Protein AF-A0A7Y2ICG6-F1 (afdb_monomer)

Nearest PDB structures (foldseek):
  8ke8-assembly1_A  TM=5.048E-01  e=1.657E-04  Pseudomonas aeruginosa PAO1
  3g56-assembly1_B  TM=6.844E-01  e=3.864E-03  Escherichia coli
  3g56-assembly1_A  TM=7.077E-01  e=3.154E-02  Escherichia coli
  5cw8-assembly1_B  TM=5.075E-01  e=1.274E-02  Mycobacterium tuberculosis H37Rv
  2id3-assembly1_A  TM=4.628E-01  e=7.537E-03  Streptomyces coelicolor

Secondary structure (DSSP, 8-state):
---HHHHHHHHHHHHHHHHHHHHHHH--HHHHHHHH---HHHHHHHHSSHHHHHHHHHHHHHHHT----TTS-HHHHHHHHHHHHHSS-TT-PPPHHHHHHTTGGGS-HHHHHHHHHHHHHHHHHHHSSS--TTHHHHHHHHHHHHHHHHHHHHTT--HHHHHHHHHHTT-

Sequence (171 aa):
MVTHSKDRSTVLAAAALVFRAHGYLGTSVQQLVTATGRSRSSLYGTYGDKAGLFSATLRWYVQNQLAIDATETTSMQLRRSLDALRSSSSDVLPCLVVRSCSELADLPPDAAELLMATMERQWTAFIDSPDGAGAERRGTVALALQYGLATLFAAGVPLEILQDTASAERK

Mean predicted aligned error: 7.2 Å

Foldseek 3Di:
DDDDPVLLLLLLVQVQVQCLVQNLVRDDVVSSCVRSVDDSCRQCVVQVHSQSSLLSSLVSCCVPPNDQDLPDELVRVLVVLLVVLVVDDLPDGFHSLLSHVVVLVPHDPSSNVVSVVSLVSQLVSNQPHPPPPPSNVSSVVSSCLSSVLSVVSNVVNDSVVSVVVSVVVVD

Structure (mmCIF, N/CA/C/O backbone):
data_AF-A0A7Y2ICG6-F1
#
_entry.id   AF-A0A7Y2ICG6-F1
#
loop_
_atom_site.group_PDB
_atom_site.id
_atom_site.type_symbol
_atom_site.label_atom_id
_atom_site.label_alt_id
_atom_site.label_comp_id
_atom_site.label_asym_id
_atom_site.label_entity_id
_atom_site.label_seq_id
_atom_site.pdbx_PDB_ins_code
_atom_site.Cartn_x
_atom_site.Cartn_y
_atom_site.Cartn_z
_atom_site.occupancy
_atom_site.B_iso_or_equiv
_atom_site.auth_seq_id
_atom_site.auth_comp_id
_atom_site.auth_asym_id
_atom_site.auth_atom_id
_atom_site.pdbx_PDB_model_num
ATOM 1 N N . MET A 1 1 ? 9.677 -12.037 28.117 1.00 33.31 1 MET A N 1
ATOM 2 C CA . MET A 1 1 ? 8.635 -11.030 27.821 1.00 33.31 1 MET A CA 1
ATOM 3 C C . MET A 1 1 ? 8.674 -10.716 26.323 1.00 33.31 1 MET A C 1
ATOM 5 O O . MET A 1 1 ? 9.375 -9.803 25.919 1.00 33.31 1 MET A O 1
ATOM 9 N N . VAL A 1 2 ? 8.048 -11.553 25.483 1.00 42.56 2 VAL A N 1
ATOM 10 C CA . VAL A 1 2 ? 8.202 -11.520 24.012 1.00 42.56 2 VAL A CA 1
ATOM 11 C C . VAL A 1 2 ? 6.869 -11.899 23.354 1.00 42.56 2 VAL A C 1
ATOM 13 O O . VAL A 1 2 ? 6.562 -13.081 23.300 1.00 42.56 2 VAL A O 1
ATOM 16 N N . THR A 1 3 ? 6.086 -10.924 22.867 1.00 44.31 3 THR A N 1
ATOM 17 C CA . THR A 1 3 ? 4.924 -11.170 21.967 1.00 44.31 3 THR A CA 1
ATOM 18 C C . THR A 1 3 ? 4.430 -9.952 21.160 1.00 44.31 3 THR A C 1
ATOM 20 O O . THR A 1 3 ? 3.694 -10.146 20.198 1.00 44.31 3 THR A O 1
ATOM 23 N N . HIS A 1 4 ? 4.834 -8.706 21.450 1.00 58.56 4 HIS A N 1
ATOM 24 C CA . HIS A 1 4 ? 4.247 -7.528 20.774 1.00 58.56 4 HIS A CA 1
ATOM 25 C C . HIS A 1 4 ? 4.601 -7.350 19.283 1.00 58.56 4 HIS A C 1
ATOM 27 O O . HIS A 1 4 ? 3.790 -6.809 18.535 1.00 58.56 4 HIS A O 1
ATOM 33 N N . SER A 1 5 ? 5.769 -7.798 18.810 1.00 61.94 5 SER A N 1
ATOM 34 C CA . SER A 1 5 ? 6.183 -7.562 17.413 1.00 61.94 5 SER A CA 1
ATOM 35 C C . SER A 1 5 ? 5.403 -8.405 16.399 1.00 61.94 5 SER A C 1
ATOM 37 O O . SER A 1 5 ? 5.032 -7.902 15.339 1.00 61.94 5 SER A O 1
ATOM 39 N N . LYS A 1 6 ? 5.127 -9.670 16.738 1.00 67.62 6 LYS A N 1
ATOM 40 C CA . LYS A 1 6 ? 4.407 -10.615 15.873 1.00 67.62 6 LYS A CA 1
ATOM 41 C C . LYS A 1 6 ? 2.928 -10.256 15.755 1.00 67.62 6 LYS A C 1
ATOM 43 O O . LYS A 1 6 ? 2.355 -10.386 14.685 1.00 67.62 6 LYS A O 1
ATOM 48 N N . ASP A 1 7 ? 2.353 -9.744 16.839 1.00 84.25 7 ASP A N 1
ATOM 49 C CA . ASP A 1 7 ? 0.983 -9.242 16.857 1.00 84.25 7 ASP A CA 1
ATOM 50 C C . ASP A 1 7 ? 0.823 -7.982 15.989 1.00 84.25 7 ASP A C 1
ATOM 52 O O . ASP A 1 7 ? -0.089 -7.864 15.166 1.00 84.25 7 ASP A O 1
ATOM 56 N N . ARG A 1 8 ? 1.786 -7.059 16.093 1.00 90.19 8 ARG A N 1
ATOM 57 C CA . ARG A 1 8 ? 1.819 -5.852 15.265 1.00 90.19 8 ARG A CA 1
ATOM 58 C C . ARG A 1 8 ? 1.897 -6.180 13.774 1.00 90.19 8 ARG A C 1
ATOM 60 O O . ARG A 1 8 ? 1.145 -5.596 12.999 1.00 90.19 8 ARG A O 1
ATOM 67 N N . SER A 1 9 ? 2.775 -7.095 13.359 1.00 92.81 9 SER A N 1
ATOM 68 C CA . SER A 1 9 ? 2.882 -7.460 11.942 1.00 92.81 9 SER A CA 1
ATOM 69 C C . SER A 1 9 ? 1.613 -8.133 11.421 1.00 92.81 9 SER A C 1
ATOM 71 O O . SER A 1 9 ? 1.194 -7.817 10.312 1.00 92.81 9 SER A O 1
ATOM 73 N N . THR A 1 10 ? 0.946 -8.976 12.217 1.00 94.94 10 THR A N 1
ATOM 74 C CA . THR A 1 10 ? -0.350 -9.559 11.830 1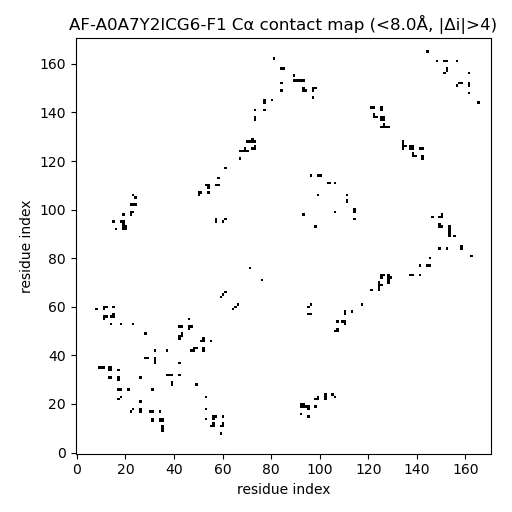.00 94.94 10 THR A CA 1
ATOM 75 C C . THR A 1 10 ? -1.446 -8.509 11.666 1.00 94.94 10 THR A C 1
ATOM 77 O O . THR A 1 10 ? -2.199 -8.569 10.696 1.00 94.94 10 THR A O 1
ATOM 80 N N . VAL A 1 11 ? -1.509 -7.509 12.553 1.00 96.50 11 VAL A N 1
ATOM 81 C CA . VAL A 1 11 ? -2.482 -6.410 12.441 1.00 96.50 11 VAL A CA 1
ATOM 82 C C . VAL A 1 11 ? -2.229 -5.578 11.183 1.00 96.50 11 VAL A C 1
ATOM 84 O O . VAL A 1 11 ? -3.168 -5.307 10.438 1.00 96.50 11 VAL A O 1
ATOM 87 N N . LEU A 1 12 ? -0.975 -5.202 10.913 1.00 97.62 12 LEU A N 1
ATOM 88 C CA . LEU A 1 12 ? -0.628 -4.410 9.727 1.00 97.62 12 LEU A CA 1
ATOM 89 C C . LEU A 1 12 ? -0.825 -5.205 8.428 1.00 97.62 12 LEU A C 1
ATOM 91 O O . LEU A 1 12 ? -1.303 -4.645 7.446 1.00 97.62 12 LEU A O 1
ATOM 95 N N . ALA A 1 13 ? -0.548 -6.511 8.428 1.00 95.75 13 ALA A N 1
ATOM 96 C CA . ALA A 1 13 ? -0.836 -7.383 7.291 1.00 95.75 13 ALA A CA 1
ATOM 97 C C . ALA A 1 13 ? -2.338 -7.445 6.980 1.00 95.75 13 ALA A C 1
ATOM 99 O O . ALA A 1 13 ? -2.736 -7.284 5.826 1.00 95.75 13 ALA A O 1
ATOM 100 N N . ALA A 1 14 ? -3.181 -7.616 8.002 1.00 96.38 14 ALA A N 1
ATOM 101 C CA . ALA A 1 14 ? -4.632 -7.626 7.835 1.00 96.38 14 ALA A CA 1
ATOM 102 C C . ALA A 1 14 ? -5.171 -6.259 7.381 1.00 96.38 14 ALA A C 1
ATOM 104 O O . ALA A 1 14 ? -5.975 -6.187 6.453 1.00 96.38 14 ALA A O 1
ATOM 105 N N . ALA A 1 15 ? -4.685 -5.163 7.972 1.00 97.62 15 ALA A N 1
ATOM 106 C CA . ALA A 1 15 ? -5.042 -3.812 7.546 1.00 97.62 15 ALA A CA 1
ATOM 107 C C . ALA A 1 15 ? -4.635 -3.548 6.086 1.00 97.62 15 ALA A C 1
ATOM 109 O O . ALA A 1 15 ? -5.407 -2.954 5.334 1.00 97.62 15 ALA A O 1
ATOM 110 N N . ALA A 1 16 ? -3.469 -4.043 5.651 1.00 96.50 16 ALA A N 1
ATOM 111 C CA . ALA A 1 16 ? -3.009 -3.899 4.273 1.00 96.50 16 ALA A CA 1
ATOM 112 C C . ALA A 1 16 ? -3.972 -4.552 3.275 1.00 96.50 16 ALA A C 1
ATOM 114 O O . ALA A 1 16 ? -4.197 -3.991 2.207 1.00 96.50 16 ALA A O 1
ATOM 115 N N . LEU A 1 17 ? -4.576 -5.698 3.610 1.00 94.25 17 LEU A N 1
ATOM 116 C CA . LEU A 1 17 ? -5.589 -6.332 2.756 1.00 94.25 17 LEU A CA 1
ATOM 117 C C . LEU A 1 17 ? -6.829 -5.445 2.594 1.00 94.25 17 LEU A C 1
ATOM 119 O O . LEU A 1 17 ? -7.294 -5.246 1.474 1.00 94.25 17 LEU A O 1
ATOM 123 N N . VAL A 1 18 ? -7.318 -4.854 3.687 1.00 96.69 18 VAL A N 1
ATOM 124 C CA . VAL A 1 18 ? -8.479 -3.948 3.656 1.00 96.69 18 VAL A CA 1
ATOM 125 C C . VAL A 1 18 ? -8.177 -2.698 2.829 1.00 96.69 18 VAL A C 1
ATOM 127 O O . VAL A 1 18 ? -8.952 -2.350 1.940 1.00 96.69 18 VAL A O 1
ATOM 130 N N . PHE A 1 19 ? -7.028 -2.055 3.056 1.00 97.06 19 PHE A N 1
ATOM 131 C CA . PHE A 1 19 ? -6.645 -0.863 2.297 1.00 97.06 19 PHE A CA 1
ATOM 132 C C . PHE A 1 19 ? -6.374 -1.165 0.819 1.00 97.06 19 PHE A C 1
ATOM 134 O O . PHE A 1 19 ? -6.709 -0.352 -0.037 1.00 97.06 19 PHE A O 1
ATOM 141 N N . ARG A 1 20 ? -5.843 -2.347 0.478 1.00 92.94 20 ARG A N 1
ATOM 142 C CA . ARG A 1 20 ? -5.722 -2.786 -0.924 1.00 92.94 20 ARG A CA 1
ATOM 143 C C . ARG A 1 20 ? -7.086 -2.959 -1.592 1.00 92.94 20 ARG A C 1
ATOM 145 O O . ARG A 1 20 ? -7.223 -2.639 -2.772 1.00 92.94 20 ARG A O 1
ATOM 152 N N . ALA A 1 21 ? -8.082 -3.433 -0.844 1.00 91.25 21 ALA A N 1
ATOM 153 C CA . ALA A 1 21 ? -9.434 -3.665 -1.345 1.00 91.25 21 ALA A CA 1
ATOM 154 C C . ALA A 1 21 ? -10.232 -2.372 -1.523 1.00 91.25 21 ALA A C 1
ATOM 156 O O . ALA A 1 21 ? -10.912 -2.195 -2.537 1.00 91.25 21 ALA A O 1
ATOM 157 N N . HIS A 1 22 ? -10.133 -1.455 -0.562 1.00 93.69 22 HIS A N 1
ATOM 158 C CA . HIS A 1 22 ? -11.042 -0.314 -0.458 1.00 93.69 22 HIS A CA 1
ATOM 159 C C . HIS A 1 22 ? -10.368 1.051 -0.626 1.00 93.69 22 HIS A C 1
ATOM 161 O O . HIS A 1 22 ? -11.075 2.044 -0.759 1.00 93.69 22 HIS A O 1
ATOM 167 N N . GLY A 1 23 ? -9.036 1.115 -0.689 1.00 94.50 23 GLY A N 1
ATOM 168 C CA . GLY A 1 23 ? -8.301 2.380 -0.666 1.00 94.50 23 GLY A CA 1
ATOM 169 C C . GLY A 1 23 ? -8.282 3.004 0.729 1.00 94.50 23 GLY A C 1
ATOM 170 O O . GLY A 1 23 ? -8.913 2.496 1.660 1.00 94.50 23 GLY A O 1
ATOM 171 N N . TYR A 1 24 ? -7.546 4.096 0.908 1.00 97.62 24 TYR A N 1
ATOM 172 C CA . TYR A 1 24 ? -7.524 4.833 2.169 1.00 97.62 24 TYR A CA 1
ATOM 173 C C . TYR A 1 24 ? -8.883 5.489 2.434 1.00 97.62 24 TYR A C 1
ATOM 175 O O . TYR A 1 24 ? -9.453 5.322 3.520 1.00 97.62 24 TYR A O 1
ATOM 183 N N . LEU A 1 25 ? -9.435 6.180 1.436 1.00 96.75 25 LEU A N 1
ATOM 184 C CA . LEU A 1 25 ? -10.704 6.897 1.537 1.00 96.75 25 LEU A CA 1
ATOM 185 C C . LEU A 1 25 ? -11.880 5.945 1.763 1.00 96.75 25 LEU A C 1
ATOM 187 O O . LEU A 1 25 ? -12.653 6.141 2.703 1.00 96.75 25 LEU A O 1
ATOM 191 N N . GLY A 1 26 ? -11.964 4.875 0.968 1.00 96.62 26 GLY A N 1
ATOM 192 C CA . GLY A 1 26 ? -13.054 3.899 1.037 1.00 96.62 26 GLY A CA 1
ATOM 193 C C . GLY A 1 26 ? -12.992 2.946 2.234 1.00 96.62 26 GLY A C 1
ATOM 194 O O . GLY A 1 26 ? -13.960 2.234 2.497 1.00 96.62 26 GLY A O 1
ATOM 195 N N . THR A 1 27 ? -11.888 2.922 2.988 1.00 98.06 27 THR A N 1
ATOM 196 C CA . THR A 1 27 ? -11.771 2.076 4.183 1.00 98.06 27 THR A CA 1
ATOM 197 C C . THR A 1 27 ? -12.447 2.713 5.397 1.00 98.06 27 THR A C 1
ATOM 199 O O . THR A 1 27 ? -12.082 3.799 5.866 1.00 98.06 27 THR A O 1
ATOM 202 N N . SER A 1 28 ? -13.394 1.974 5.971 1.00 97.50 28 SER A N 1
ATOM 203 C CA . SER A 1 28 ? -14.031 2.270 7.251 1.00 97.50 28 SER A CA 1
ATOM 204 C C . SER A 1 28 ? -13.302 1.601 8.419 1.00 97.50 28 SER A C 1
ATOM 206 O O . SER A 1 28 ? -12.675 0.547 8.292 1.00 97.50 28 SER A O 1
ATOM 208 N N . VAL A 1 29 ? -13.457 2.173 9.615 1.00 96.50 29 VAL A N 1
ATOM 209 C CA . VAL A 1 29 ? -12.934 1.552 10.840 1.00 96.50 29 VAL A CA 1
ATOM 210 C C . VAL A 1 29 ? -13.566 0.189 11.122 1.00 96.50 29 VAL A C 1
ATOM 212 O O . VAL A 1 29 ? -12.917 -0.665 11.710 1.00 96.50 29 VAL A O 1
ATOM 215 N N . GLN A 1 30 ? -14.814 -0.036 10.701 1.00 97.75 30 GLN A N 1
ATOM 216 C CA . GLN A 1 30 ? -15.501 -1.296 10.960 1.00 97.75 30 GLN A CA 1
ATOM 217 C C . GLN A 1 30 ? -14.867 -2.432 10.157 1.00 97.75 30 GLN A C 1
ATOM 219 O O . GLN A 1 30 ? -14.614 -3.495 10.715 1.00 97.75 30 GLN A O 1
ATOM 224 N N . GLN A 1 31 ? -14.524 -2.186 8.888 1.00 98.31 31 GLN A N 1
ATOM 225 C CA . GLN A 1 31 ? -13.766 -3.144 8.076 1.00 98.31 31 GLN A CA 1
ATOM 226 C C . GLN A 1 31 ? -12.408 -3.461 8.711 1.00 98.31 31 GLN A C 1
ATOM 228 O O . GLN A 1 31 ? -12.023 -4.625 8.784 1.00 98.31 31 GLN A O 1
ATOM 233 N N . LEU A 1 32 ? -11.710 -2.444 9.229 1.00 98.00 32 LEU A N 1
ATOM 234 C CA . LEU A 1 32 ? -10.427 -2.623 9.915 1.00 98.00 32 LEU A CA 1
ATOM 235 C C . LEU A 1 32 ? -10.570 -3.448 11.199 1.00 98.00 32 LEU A C 1
ATOM 237 O O . LEU A 1 32 ? -9.790 -4.368 11.423 1.00 98.00 32 LEU A O 1
ATOM 241 N N . VAL A 1 33 ? -11.576 -3.166 12.026 1.00 97.31 33 VAL A N 1
ATOM 242 C CA . VAL A 1 33 ? -11.875 -3.934 13.246 1.00 97.31 33 VAL A CA 1
ATOM 243 C C . VAL A 1 33 ? -12.171 -5.393 12.904 1.00 97.31 33 VAL A C 1
ATOM 245 O O . VAL A 1 33 ? -11.579 -6.294 13.496 1.00 97.31 33 VAL A O 1
ATOM 248 N N . THR A 1 34 ? -13.033 -5.628 11.913 1.00 97.50 34 THR A N 1
ATOM 249 C CA . THR A 1 34 ? -13.401 -6.975 11.466 1.00 97.50 34 THR A CA 1
ATOM 250 C C . THR A 1 34 ? -12.194 -7.747 10.935 1.00 97.50 34 THR A C 1
ATOM 252 O O . THR A 1 34 ? -12.000 -8.894 11.321 1.00 97.50 34 THR A O 1
A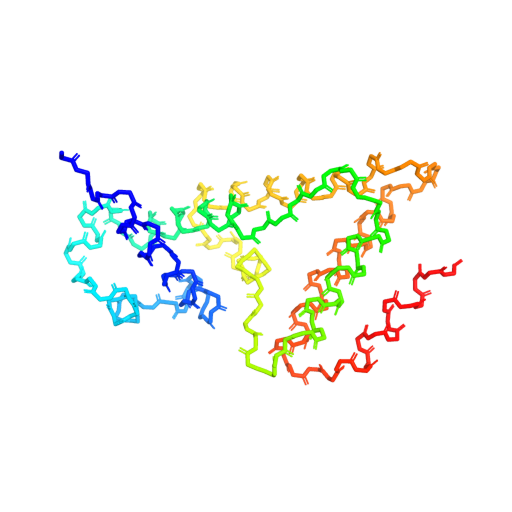TOM 255 N N . ALA A 1 35 ? -11.358 -7.132 10.095 1.00 96.31 35 ALA A N 1
ATOM 256 C CA . ALA A 1 35 ? -10.215 -7.814 9.491 1.00 96.31 35 ALA A CA 1
ATOM 257 C C . ALA A 1 35 ? -9.056 -8.046 10.472 1.00 96.31 35 ALA A C 1
ATOM 259 O O . ALA A 1 35 ? -8.381 -9.068 10.402 1.00 96.31 35 ALA A O 1
ATOM 260 N N . THR A 1 36 ? -8.800 -7.100 11.379 1.00 95.75 36 THR A N 1
ATOM 261 C CA . THR A 1 36 ? -7.665 -7.179 12.317 1.00 95.75 36 THR A CA 1
ATOM 262 C C . THR A 1 36 ? -7.993 -7.938 13.603 1.00 95.75 36 THR A C 1
ATOM 264 O O . THR A 1 36 ? -7.080 -8.276 14.354 1.00 95.75 36 THR A O 1
ATOM 267 N N . GLY A 1 37 ? -9.279 -8.166 13.902 1.00 95.12 37 GLY A N 1
ATOM 268 C CA . GLY A 1 37 ? -9.730 -8.749 15.169 1.00 95.12 37 GLY A CA 1
ATOM 269 C C . GLY A 1 37 ? -9.503 -7.841 16.385 1.00 95.12 37 GLY A C 1
ATOM 270 O O . GLY A 1 37 ? -9.588 -8.296 17.526 1.00 95.12 37 GLY A O 1
ATOM 271 N N . ARG A 1 38 ? -9.186 -6.557 16.170 1.00 95.69 38 ARG A N 1
ATOM 272 C CA . ARG A 1 38 ? -8.901 -5.574 17.224 1.00 95.69 38 ARG A CA 1
ATOM 273 C C . ARG A 1 38 ? -10.053 -4.600 17.380 1.00 95.69 38 ARG A C 1
ATOM 275 O O . ARG A 1 38 ? -10.654 -4.179 16.401 1.00 95.69 38 ARG A O 1
ATOM 282 N N . SER A 1 39 ? -10.332 -4.187 18.616 1.00 96.44 39 SER A N 1
ATOM 283 C CA . SER A 1 39 ? -11.327 -3.143 18.865 1.00 96.44 39 SER A CA 1
ATOM 284 C C . SER A 1 39 ? -10.857 -1.791 18.317 1.00 96.44 39 SER A C 1
ATOM 286 O O . SER A 1 39 ? -9.657 -1.509 18.264 1.00 96.44 39 SER A O 1
ATOM 288 N N . ARG A 1 40 ? -11.806 -0.910 17.976 1.00 96.31 40 ARG A N 1
ATOM 289 C CA . ARG A 1 40 ? -11.506 0.462 17.529 1.00 96.31 40 ARG A CA 1
ATOM 290 C C . ARG A 1 40 ? -10.606 1.207 18.518 1.00 96.31 40 ARG A C 1
ATOM 292 O O . ARG A 1 40 ? -9.655 1.858 18.102 1.00 96.31 40 ARG A O 1
ATOM 299 N N . SER A 1 41 ? -10.902 1.095 19.814 1.00 96.38 41 SER A N 1
ATOM 300 C CA . SER A 1 41 ? -10.117 1.737 20.874 1.00 96.38 41 SER A CA 1
ATOM 301 C C . SER A 1 41 ? -8.686 1.195 20.934 1.00 96.38 41 SER A C 1
ATOM 303 O O . SER A 1 41 ? -7.760 1.980 21.086 1.00 96.38 41 SER A O 1
ATOM 305 N N . SER A 1 42 ? -8.480 -0.112 20.733 1.00 95.00 42 SER A N 1
ATOM 306 C CA . SER A 1 42 ? -7.135 -0.700 20.692 1.00 95.00 42 SER A CA 1
ATOM 307 C C . SER A 1 42 ? -6.342 -0.249 19.461 1.00 95.00 42 SER A C 1
ATOM 309 O O . SER A 1 42 ? -5.180 0.135 19.599 1.00 95.00 42 SER A O 1
ATOM 311 N N . LEU A 1 43 ? -6.967 -0.243 18.276 1.00 94.81 43 LEU A N 1
ATOM 312 C CA . LEU A 1 43 ? -6.328 0.223 17.042 1.00 94.81 43 LEU A CA 1
ATOM 313 C C . LEU A 1 43 ? -5.913 1.689 17.162 1.00 94.81 43 LEU A C 1
ATOM 315 O O . LEU A 1 43 ? -4.739 2.015 17.028 1.00 94.81 43 LEU A O 1
ATOM 319 N N . TYR A 1 44 ? -6.860 2.575 17.458 1.00 96.12 44 TYR A N 1
ATOM 320 C CA . TYR A 1 44 ? -6.588 4.011 17.504 1.00 96.12 44 TYR A CA 1
ATOM 321 C C . TYR A 1 44 ? -5.799 4.418 18.750 1.00 96.12 44 TYR A C 1
ATOM 323 O O . TYR A 1 44 ? -5.011 5.348 18.689 1.00 96.12 44 TYR A O 1
ATOM 331 N N . GLY A 1 45 ? -5.877 3.665 19.848 1.00 95.81 45 GLY A N 1
ATOM 332 C CA . GLY A 1 45 ? -4.959 3.845 20.975 1.00 95.81 45 GLY A CA 1
ATOM 333 C C . GLY A 1 45 ? -3.498 3.551 20.613 1.00 95.81 45 GLY A C 1
ATOM 334 O O . GLY A 1 45 ? -2.598 4.160 21.178 1.00 95.81 45 GLY A O 1
ATOM 335 N N . THR A 1 46 ? -3.255 2.652 19.652 1.00 95.44 46 THR A N 1
ATOM 336 C CA . THR A 1 46 ? -1.897 2.291 19.206 1.00 95.44 46 THR A CA 1
ATOM 337 C C . THR A 1 46 ? -1.392 3.194 18.081 1.00 95.44 46 THR A C 1
ATOM 339 O O . THR A 1 46 ? -0.217 3.549 18.054 1.00 95.44 46 THR A O 1
ATOM 342 N N . TYR A 1 47 ? -2.267 3.538 17.135 1.00 96.25 47 TYR A N 1
ATOM 343 C CA . TYR A 1 47 ? -1.898 4.223 15.892 1.00 96.25 47 TYR A CA 1
ATOM 344 C C . TYR A 1 47 ? -2.439 5.657 15.790 1.00 96.25 47 TYR A C 1
ATOM 346 O O . TYR A 1 47 ? -2.274 6.295 14.758 1.00 96.25 47 TYR A O 1
ATOM 354 N N . GLY A 1 48 ? -3.094 6.166 16.835 1.00 97.00 48 GLY A N 1
ATOM 355 C CA . GLY A 1 48 ? -3.749 7.476 16.866 1.00 97.00 48 GLY A CA 1
ATOM 356 C C . GLY A 1 48 ? -5.126 7.455 16.205 1.00 97.00 48 GLY A C 1
ATOM 357 O O . GLY A 1 48 ? -6.147 7.658 16.861 1.00 97.00 48 GLY A O 1
ATOM 358 N N . ASP A 1 49 ? -5.167 7.181 14.905 1.00 97.81 49 ASP A N 1
ATOM 359 C CA . ASP A 1 49 ? -6.380 7.225 14.088 1.00 97.81 49 ASP A CA 1
ATOM 360 C C . ASP A 1 49 ? -6.245 6.376 12.802 1.00 97.81 49 ASP A C 1
ATOM 362 O O . ASP A 1 49 ? -5.359 5.523 12.681 1.00 97.81 49 ASP A O 1
ATOM 366 N N . LYS A 1 50 ? -7.156 6.575 11.833 1.00 97.81 50 LYS A N 1
ATOM 367 C CA . LYS A 1 50 ? -7.080 5.908 10.522 1.00 97.81 50 LYS A CA 1
ATOM 368 C C . LYS A 1 50 ? -5.837 6.343 9.742 1.00 97.81 50 LYS A C 1
ATOM 370 O O . LYS A 1 50 ? -5.261 5.504 9.055 1.00 97.81 50 LYS A O 1
ATOM 375 N N . ALA A 1 51 ? -5.443 7.613 9.843 1.00 98.25 51 ALA A N 1
ATOM 376 C CA . ALA A 1 51 ? -4.288 8.158 9.143 1.00 98.25 51 ALA A CA 1
ATOM 377 C C . ALA A 1 51 ? -2.999 7.506 9.655 1.00 98.25 51 ALA A C 1
ATOM 379 O O . ALA A 1 51 ? -2.275 6.898 8.873 1.00 98.25 51 ALA A O 1
ATOM 380 N N . GLY A 1 52 ? -2.772 7.496 10.968 1.00 98.00 52 GLY A N 1
ATOM 381 C CA . GLY A 1 52 ? -1.597 6.856 11.558 1.00 98.00 52 GLY A CA 1
ATOM 382 C C . GLY A 1 52 ? -1.565 5.338 11.350 1.00 98.00 52 GLY A C 1
ATOM 383 O O . GLY A 1 52 ? -0.500 4.773 11.086 1.00 98.00 52 GLY A O 1
ATOM 384 N N . LEU A 1 53 ? -2.721 4.656 11.377 1.00 98.25 53 LEU A N 1
ATOM 385 C CA . LEU A 1 53 ? -2.788 3.231 11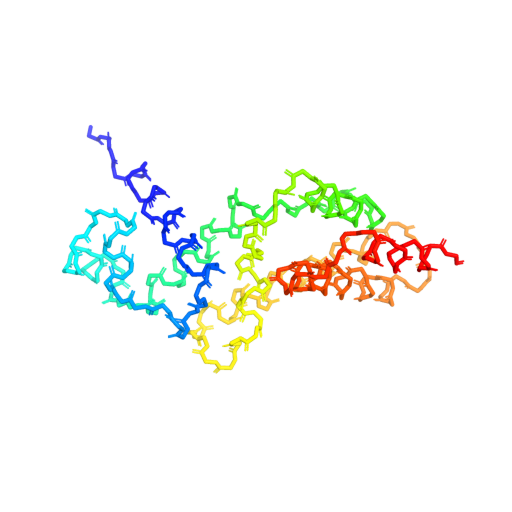.029 1.00 98.25 53 LEU A CA 1
ATOM 386 C C . LEU A 1 53 ? -2.444 2.996 9.553 1.00 98.25 53 LEU A C 1
ATOM 388 O O . LEU A 1 53 ? -1.716 2.051 9.241 1.00 98.25 53 LEU A O 1
ATOM 392 N N . PHE A 1 54 ? -2.942 3.839 8.648 1.00 98.56 54 PHE A N 1
ATOM 393 C CA . PHE A 1 54 ? -2.628 3.750 7.227 1.00 98.56 54 PHE A CA 1
ATOM 394 C C . PHE A 1 54 ? -1.134 3.961 6.976 1.00 98.56 54 PHE A C 1
ATOM 396 O O . PHE A 1 54 ? -0.503 3.101 6.364 1.00 98.56 54 PHE A O 1
ATOM 403 N N . SER A 1 55 ? -0.535 5.018 7.528 1.00 98.31 55 SER A N 1
ATOM 404 C CA . SER A 1 55 ? 0.895 5.300 7.375 1.00 98.31 55 SER A CA 1
ATOM 405 C C . SER A 1 55 ? 1.770 4.175 7.934 1.00 98.31 55 SER A C 1
ATOM 407 O O . SER A 1 55 ? 2.745 3.760 7.301 1.00 98.31 55 SER A O 1
ATOM 409 N N . ALA A 1 56 ? 1.402 3.603 9.087 1.00 97.88 56 ALA A N 1
ATOM 410 C CA . ALA A 1 56 ? 2.084 2.435 9.643 1.00 97.88 56 ALA A CA 1
ATOM 411 C C . ALA A 1 56 ? 1.952 1.197 8.739 1.00 97.88 56 ALA A C 1
ATOM 413 O O . ALA A 1 56 ? 2.914 0.442 8.574 1.00 97.88 56 ALA A O 1
ATOM 414 N N . THR A 1 57 ? 0.775 1.001 8.143 1.00 98.00 57 THR A N 1
ATOM 415 C CA . THR A 1 57 ? 0.484 -0.124 7.249 1.00 98.00 57 THR A CA 1
ATOM 416 C C . THR A 1 57 ? 1.246 -0.007 5.936 1.00 98.00 57 THR A C 1
ATOM 418 O O . THR A 1 57 ? 1.879 -0.976 5.522 1.00 98.00 57 THR A O 1
ATOM 421 N N . LEU A 1 58 ? 1.255 1.174 5.312 1.00 97.50 58 LEU A N 1
ATOM 422 C CA . LEU A 1 58 ? 1.995 1.433 4.079 1.00 97.50 58 LEU A CA 1
ATOM 423 C C . LEU A 1 58 ? 3.499 1.232 4.292 1.00 97.50 58 LEU A C 1
ATOM 425 O O . LEU A 1 58 ? 4.142 0.538 3.509 1.00 97.50 58 LEU A O 1
ATOM 429 N N . ARG A 1 59 ? 4.049 1.744 5.400 1.00 96.44 59 ARG A N 1
ATOM 430 C CA . ARG A 1 59 ? 5.461 1.555 5.767 1.00 96.44 59 ARG A CA 1
ATOM 431 C C . ARG A 1 59 ? 5.823 0.089 5.938 1.00 96.44 59 ARG A C 1
ATOM 433 O O . ARG A 1 59 ? 6.811 -0.368 5.369 1.00 96.44 59 ARG A O 1
ATOM 440 N N . TRP A 1 60 ? 5.005 -0.657 6.677 1.00 95.94 60 TRP A N 1
ATOM 441 C CA . TRP A 1 60 ? 5.197 -2.095 6.826 1.00 95.94 60 TRP A CA 1
ATOM 442 C C . TRP A 1 60 ? 5.099 -2.820 5.479 1.00 95.94 60 TRP A C 1
ATOM 444 O O . TRP A 1 60 ? 5.942 -3.664 5.182 1.00 95.94 60 TRP A O 1
ATOM 454 N N . TYR A 1 61 ? 4.126 -2.464 4.638 1.00 94.06 61 TYR A N 1
ATOM 455 C CA . TYR A 1 61 ? 3.931 -3.077 3.328 1.00 94.06 61 TYR A CA 1
ATOM 456 C C . TYR A 1 61 ? 5.141 -2.863 2.411 1.00 94.06 61 TYR A C 1
ATOM 458 O O . TYR A 1 61 ? 5.669 -3.829 1.866 1.00 94.06 61 TYR A O 1
ATOM 466 N N . VAL A 1 62 ? 5.635 -1.627 2.300 1.00 91.75 62 VAL A N 1
ATOM 467 C CA . VAL A 1 62 ? 6.833 -1.303 1.507 1.00 91.75 62 VAL A CA 1
ATOM 468 C C . VAL A 1 62 ? 8.057 -2.072 2.011 1.00 91.75 62 VAL A C 1
ATOM 470 O O . VAL A 1 62 ? 8.839 -2.569 1.214 1.00 91.75 62 VAL A O 1
ATOM 473 N N . GLN A 1 63 ? 8.213 -2.228 3.327 1.00 90.62 63 GLN A N 1
ATOM 474 C CA . GLN A 1 63 ? 9.369 -2.918 3.909 1.00 90.62 63 GLN A CA 1
ATOM 475 C C . GLN A 1 63 ? 9.324 -4.448 3.788 1.00 90.62 63 GLN A C 1
ATOM 477 O O . GLN A 1 63 ? 10.375 -5.079 3.796 1.00 90.62 63 GLN A O 1
ATOM 482 N N . ASN A 1 64 ? 8.132 -5.053 3.747 1.00 87.88 64 ASN A N 1
ATOM 483 C CA . ASN A 1 64 ? 7.978 -6.507 3.910 1.00 87.88 64 ASN A CA 1
ATOM 484 C C . ASN A 1 64 ? 7.365 -7.211 2.695 1.00 87.88 64 ASN A C 1
ATOM 486 O O . ASN A 1 64 ? 7.503 -8.424 2.573 1.00 87.88 64 ASN A O 1
ATOM 490 N N . GLN A 1 65 ? 6.631 -6.490 1.849 1.00 81.44 65 GLN A N 1
ATOM 491 C CA . GLN A 1 65 ? 5.865 -7.061 0.734 1.00 81.44 65 GLN A CA 1
ATOM 492 C C . GLN A 1 65 ? 6.308 -6.508 -0.620 1.00 81.44 65 GLN A C 1
ATOM 494 O O . GLN A 1 65 ? 6.134 -7.170 -1.640 1.00 81.44 65 GLN A O 1
ATOM 499 N N . LEU A 1 66 ? 6.893 -5.309 -0.641 1.00 77.12 66 LEU A N 1
ATOM 500 C CA . LEU A 1 66 ? 7.454 -4.731 -1.850 1.00 77.12 66 LEU A CA 1
ATOM 501 C C . LEU A 1 66 ? 8.930 -5.131 -1.968 1.00 77.12 66 LEU A C 1
ATOM 503 O O . LEU A 1 66 ? 9.809 -4.526 -1.361 1.00 77.12 66 LEU A O 1
ATOM 507 N N . ALA A 1 67 ? 9.204 -6.178 -2.743 1.00 67.62 67 ALA A N 1
ATOM 508 C CA . ALA A 1 67 ? 10.573 -6.537 -3.092 1.00 67.62 67 ALA A CA 1
ATOM 509 C C . ALA A 1 67 ? 11.090 -5.560 -4.158 1.00 67.62 67 ALA A C 1
ATOM 511 O O . ALA A 1 67 ? 10.737 -5.680 -5.329 1.00 67.62 67 ALA A O 1
ATOM 512 N N . ILE A 1 68 ? 11.901 -4.587 -3.744 1.00 65.50 68 ILE A N 1
ATOM 513 C CA . ILE A 1 68 ? 12.687 -3.752 -4.658 1.00 65.50 68 ILE A CA 1
ATOM 514 C C . ILE A 1 68 ? 14.105 -4.312 -4.637 1.00 65.50 68 ILE A C 1
ATOM 516 O O . ILE A 1 68 ? 14.860 -4.046 -3.702 1.00 65.50 68 ILE A O 1
ATOM 520 N N . ASP A 1 69 ? 14.447 -5.122 -5.635 1.00 65.31 69 ASP A N 1
ATOM 521 C CA . ASP A 1 69 ? 15.820 -5.578 -5.829 1.00 65.31 69 ASP A CA 1
ATOM 522 C C . ASP A 1 69 ? 16.515 -4.650 -6.826 1.00 65.31 69 ASP A C 1
ATOM 524 O O . ASP A 1 69 ? 16.245 -4.693 -8.027 1.00 65.31 69 ASP A O 1
ATOM 528 N N . ALA A 1 70 ? 17.393 -3.788 -6.309 1.00 61.12 70 ALA A N 1
ATOM 529 C CA . ALA A 1 70 ? 18.153 -2.823 -7.102 1.00 61.12 70 ALA A CA 1
ATOM 530 C C . ALA A 1 70 ? 19.202 -3.480 -8.021 1.00 61.12 70 ALA A C 1
ATOM 532 O O . ALA A 1 70 ? 19.835 -2.787 -8.810 1.00 61.12 70 ALA A O 1
ATOM 533 N N . THR A 1 71 ? 19.409 -4.797 -7.918 1.00 64.25 71 THR A N 1
ATOM 534 C CA 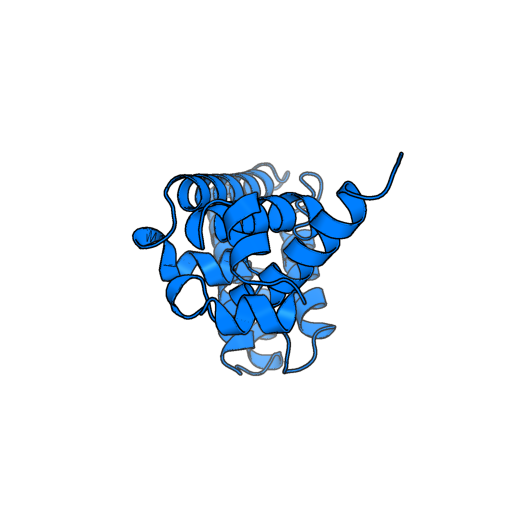. THR A 1 71 ? 20.330 -5.547 -8.785 1.00 64.25 71 THR A CA 1
ATOM 535 C C . THR A 1 71 ? 19.639 -6.176 -9.998 1.00 64.25 71 THR A C 1
ATOM 537 O O . THR A 1 71 ? 20.311 -6.634 -10.924 1.00 64.25 71 THR A O 1
ATOM 540 N N . GLU A 1 72 ? 18.303 -6.186 -10.036 1.00 64.94 72 GLU A N 1
ATOM 541 C CA . GLU A 1 72 ? 17.540 -6.709 -11.168 1.00 64.94 72 GLU A CA 1
ATOM 542 C C . GLU A 1 72 ? 17.466 -5.681 -12.312 1.00 64.94 72 GLU A C 1
ATOM 544 O O . GLU A 1 72 ? 17.089 -4.529 -12.117 1.00 64.94 72 GLU A O 1
ATOM 549 N N . THR A 1 73 ? 17.748 -6.115 -13.546 1.00 66.62 73 THR A N 1
ATOM 550 C CA . THR A 1 73 ? 17.501 -5.288 -14.746 1.00 66.62 73 THR A CA 1
ATOM 551 C C . THR A 1 73 ? 16.017 -4.939 -14.890 1.00 66.62 73 THR A C 1
ATOM 553 O O . THR A 1 73 ? 15.149 -5.730 -14.506 1.00 66.62 73 THR A O 1
ATOM 556 N N . THR A 1 74 ? 15.717 -3.843 -15.593 1.00 66.38 74 THR A N 1
ATOM 557 C CA . THR A 1 74 ? 14.336 -3.433 -15.924 1.00 66.38 74 THR A CA 1
ATOM 558 C C . THR A 1 74 ? 13.486 -4.581 -16.488 1.00 66.38 74 THR A C 1
ATOM 560 O O . THR A 1 74 ? 12.339 -4.795 -16.090 1.00 66.38 74 THR A O 1
ATOM 563 N N . SER A 1 75 ? 14.064 -5.380 -17.389 1.00 67.56 75 SER A N 1
ATOM 564 C CA . SER A 1 75 ? 13.376 -6.519 -18.007 1.00 67.56 75 SER A CA 1
ATOM 565 C C . SER A 1 75 ? 13.025 -7.631 -17.011 1.00 67.56 75 SER A C 1
ATOM 567 O O . SER A 1 75 ? 12.000 -8.295 -17.179 1.00 67.56 75 SER A O 1
ATOM 569 N N . MET A 1 76 ? 13.855 -7.860 -15.989 1.00 70.44 76 MET A N 1
ATOM 570 C CA . MET A 1 76 ? 13.592 -8.860 -14.946 1.00 70.44 76 MET A CA 1
ATOM 571 C C . MET A 1 76 ? 12.457 -8.413 -14.027 1.00 70.44 76 MET A C 1
ATOM 573 O O . MET A 1 76 ? 11.520 -9.181 -13.814 1.00 70.44 76 MET A O 1
ATOM 577 N N . GLN A 1 77 ? 12.472 -7.156 -13.589 1.00 68.12 77 GLN A N 1
ATOM 578 C CA . GLN A 1 77 ? 11.429 -6.600 -12.724 1.00 68.12 77 GLN A CA 1
ATOM 579 C C . GLN A 1 77 ? 10.054 -6.563 -13.421 1.00 68.12 77 GLN A C 1
ATOM 581 O O . GLN A 1 77 ? 9.032 -6.916 -12.818 1.00 68.12 77 GLN A O 1
ATOM 586 N N . LEU A 1 78 ? 10.008 -6.225 -14.718 1.00 70.38 78 LEU A N 1
ATOM 587 C CA . LEU A 1 78 ? 8.772 -6.280 -15.510 1.00 70.38 78 LEU A CA 1
ATOM 588 C C . LEU A 1 78 ? 8.259 -7.720 -15.666 1.00 70.38 78 LEU A C 1
ATOM 590 O O . LEU A 1 78 ? 7.066 -7.973 -15.495 1.00 70.38 78 LEU A O 1
ATOM 594 N N . ARG A 1 79 ? 9.149 -8.685 -15.945 1.00 73.00 79 ARG A N 1
ATOM 595 C CA . ARG A 1 79 ? 8.786 -10.113 -16.009 1.00 73.00 79 ARG A CA 1
ATOM 596 C C . ARG A 1 79 ? 8.237 -10.609 -14.682 1.00 73.00 79 ARG A C 1
ATOM 598 O O . ARG A 1 79 ? 7.177 -11.216 -14.673 1.00 73.00 79 ARG A O 1
ATOM 605 N N . ARG A 1 80 ? 8.895 -10.280 -13.573 1.00 73.88 8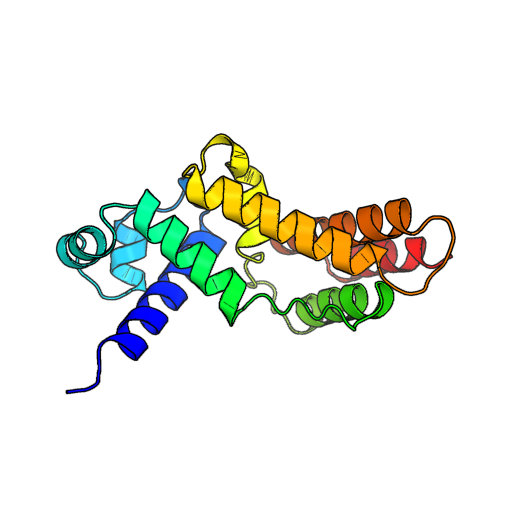0 ARG A N 1
ATOM 606 C CA . ARG A 1 80 ? 8.440 -10.630 -12.228 1.00 73.88 80 ARG A CA 1
ATOM 607 C C . ARG A 1 80 ? 7.058 -10.055 -11.926 1.00 73.88 80 ARG A C 1
ATOM 609 O O . ARG A 1 80 ? 6.228 -10.747 -11.348 1.00 73.88 80 ARG A O 1
ATOM 616 N N . SER A 1 81 ? 6.790 -8.823 -12.356 1.00 71.38 81 SER A N 1
ATOM 617 C CA . SER A 1 81 ? 5.467 -8.203 -12.222 1.00 71.38 81 SER A CA 1
ATOM 618 C C . SER A 1 81 ? 4.405 -8.946 -13.041 1.00 71.38 81 SER A C 1
ATOM 620 O O . SER A 1 81 ? 3.327 -9.232 -12.528 1.00 71.38 81 SER A O 1
ATOM 622 N N . LEU A 1 82 ? 4.715 -9.341 -14.279 1.00 71.56 82 LEU A N 1
ATOM 623 C CA . LEU A 1 82 ? 3.826 -10.173 -15.099 1.00 71.56 82 LEU A CA 1
ATOM 624 C C . LEU A 1 82 ? 3.625 -11.578 -14.510 1.00 71.56 82 LEU A C 1
ATOM 626 O O . LEU A 1 82 ? 2.512 -12.096 -14.530 1.00 71.56 82 LEU A O 1
ATOM 630 N N . ASP A 1 83 ? 4.669 -12.195 -13.963 1.00 75.06 83 ASP A N 1
ATOM 631 C CA . ASP A 1 83 ? 4.596 -13.512 -13.322 1.00 75.06 83 ASP A CA 1
ATOM 632 C C . ASP A 1 83 ? 3.793 -13.464 -12.017 1.00 75.06 83 ASP A C 1
ATOM 634 O O . ASP A 1 83 ? 3.030 -14.387 -11.717 1.00 75.06 83 ASP A O 1
ATOM 638 N N . ALA A 1 84 ? 3.872 -12.354 -11.278 1.00 72.69 84 ALA A N 1
ATOM 639 C CA . ALA A 1 84 ? 2.993 -12.094 -10.146 1.00 72.69 84 ALA A CA 1
ATOM 640 C C . ALA A 1 84 ? 1.526 -12.015 -10.597 1.00 72.69 84 ALA A C 1
ATOM 642 O O . ALA A 1 84 ? 0.671 -12.618 -9.959 1.00 72.69 84 ALA A O 1
ATOM 643 N N . LEU A 1 85 ? 1.228 -11.366 -11.729 1.00 71.06 85 LEU A N 1
ATOM 644 C CA . LEU A 1 85 ? -0.128 -11.340 -12.299 1.00 71.06 85 LEU A CA 1
ATOM 645 C C . LEU A 1 85 ? -0.588 -12.720 -12.806 1.00 71.06 85 LEU A C 1
ATOM 647 O O . LEU A 1 85 ? -1.757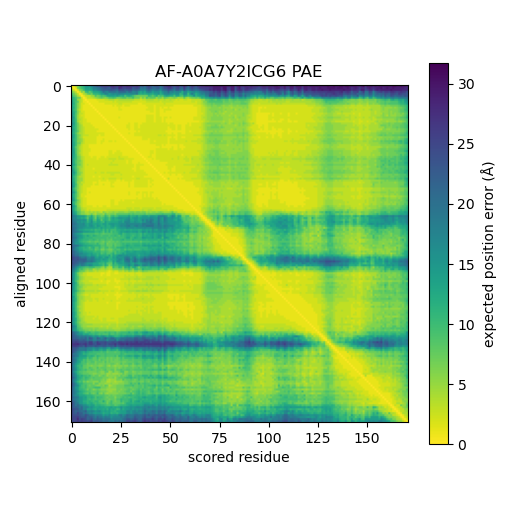 -13.055 -12.678 1.00 71.06 85 LEU A O 1
ATOM 651 N N . ARG A 1 86 ? 0.313 -13.555 -13.341 1.00 72.19 86 ARG A N 1
ATOM 652 C CA . ARG A 1 86 ? -0.006 -14.927 -13.795 1.00 72.19 86 ARG A CA 1
ATOM 653 C C . ARG A 1 86 ? -0.301 -15.891 -12.654 1.00 72.19 86 ARG A C 1
ATOM 655 O O . ARG A 1 86 ? -1.157 -16.756 -12.785 1.00 72.19 86 ARG A O 1
ATOM 662 N N . SER A 1 87 ? 0.450 -15.772 -11.565 1.00 69.00 87 SER A N 1
ATOM 663 C CA . SER A 1 87 ? 0.258 -16.583 -10.356 1.00 69.00 87 SER A CA 1
ATOM 664 C C . SER A 1 87 ? -0.915 -16.097 -9.498 1.00 69.00 87 SER A C 1
ATOM 666 O O . SER A 1 87 ? -1.291 -16.755 -8.529 1.00 69.00 87 SER A O 1
ATOM 668 N N . SER A 1 88 ? -1.509 -14.963 -9.872 1.00 64.25 88 SER A N 1
ATOM 669 C CA . SER A 1 88 ? -2.665 -14.362 -9.225 1.00 64.25 88 SER A CA 1
ATOM 670 C C . SER A 1 88 ? -3.976 -14.919 -9.785 1.00 64.25 88 SER A C 1
ATOM 672 O O . SER A 1 88 ? -4.171 -14.973 -10.996 1.00 64.25 88 SER A O 1
ATOM 674 N N . SER A 1 89 ? -4.907 -15.303 -8.907 1.00 60.12 89 SER A N 1
ATOM 675 C CA . SER A 1 89 ? -6.305 -15.525 -9.296 1.00 60.12 89 SER A CA 1
ATOM 676 C C . SER A 1 89 ? -6.990 -14.194 -9.648 1.00 60.12 89 SER A C 1
ATOM 678 O O . SER A 1 89 ? -6.477 -13.115 -9.346 1.00 60.12 89 SER A O 1
ATOM 680 N N . SER A 1 90 ? -8.184 -14.255 -10.245 1.00 55.62 90 SER A N 1
ATOM 681 C CA . SER A 1 90 ? -9.011 -13.078 -10.570 1.00 55.62 90 SER A CA 1
ATOM 682 C C . SER A 1 90 ? -9.373 -12.196 -9.364 1.00 55.62 90 SER A C 1
ATOM 684 O O . SER A 1 90 ? -9.824 -11.073 -9.553 1.00 55.62 90 SER A O 1
ATOM 686 N N . ASP A 1 91 ? -9.153 -12.676 -8.136 1.00 60.84 91 ASP A N 1
ATOM 687 C CA . ASP A 1 91 ? -9.46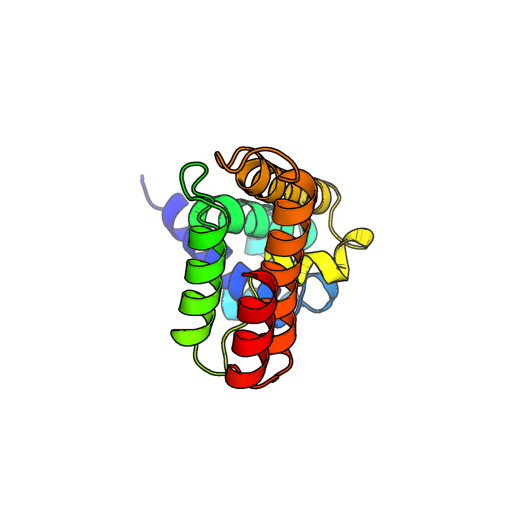0 -11.965 -6.889 1.00 60.84 91 ASP A CA 1
ATOM 688 C C . ASP A 1 91 ? -8.256 -11.193 -6.317 1.00 60.84 91 ASP A C 1
ATOM 690 O O . ASP A 1 91 ? -8.297 -10.700 -5.183 1.00 60.84 91 ASP A O 1
ATOM 694 N N . VAL A 1 92 ? -7.142 -11.098 -7.054 1.00 65.25 92 VAL A N 1
ATOM 695 C CA . VAL A 1 92 ? -5.951 -10.412 -6.546 1.00 65.25 92 VAL A CA 1
ATOM 696 C C . VAL A 1 92 ? -6.121 -8.902 -6.590 1.00 65.25 92 VAL A C 1
ATOM 698 O O . VAL A 1 92 ? -6.121 -8.252 -7.632 1.00 65.25 92 VAL A O 1
ATOM 701 N N . LEU A 1 93 ? -6.194 -8.338 -5.389 1.00 69.81 93 LEU A N 1
ATOM 702 C CA . LEU A 1 93 ? -6.206 -6.904 -5.172 1.00 69.81 93 LEU A CA 1
ATOM 703 C C . LEU A 1 93 ? -4.916 -6.262 -5.701 1.00 69.81 93 LEU A C 1
ATOM 705 O O . LEU A 1 93 ? -3.832 -6.825 -5.496 1.00 69.81 93 LEU A O 1
ATOM 709 N N . PRO A 1 94 ? -4.980 -5.048 -6.271 1.00 73.94 94 PRO A N 1
ATOM 710 C CA . PRO A 1 94 ? -3.781 -4.326 -6.673 1.00 73.94 94 PRO A CA 1
ATOM 711 C C . PRO A 1 94 ? -2.847 -4.131 -5.468 1.00 73.94 94 PRO A C 1
ATOM 713 O O . PRO A 1 94 ? -3.265 -4.180 -4.300 1.00 73.94 94 PRO A O 1
ATOM 716 N N . CYS A 1 95 ? -1.546 -3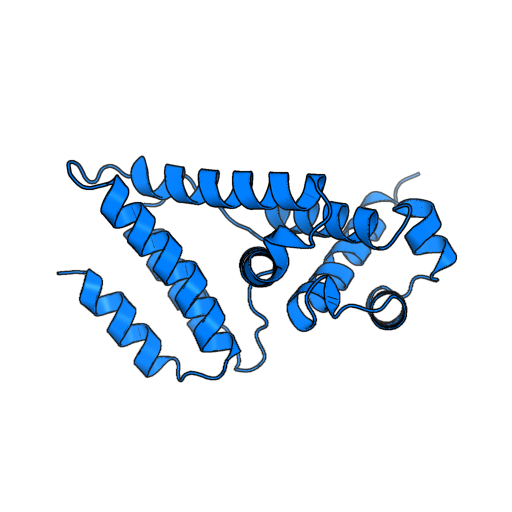.973 -5.728 1.00 85.81 95 CYS A N 1
ATOM 717 C CA . CYS A 1 95 ? -0.589 -3.724 -4.652 1.00 85.81 95 CYS A CA 1
ATOM 718 C C . CYS A 1 95 ? -0.955 -2.420 -3.922 1.00 85.81 95 CYS A C 1
ATOM 720 O O . CYS A 1 95 ? -1.560 -1.514 -4.503 1.00 85.81 95 CYS A O 1
ATOM 722 N N . LEU A 1 96 ? -0.612 -2.318 -2.635 1.00 91.00 96 LEU A N 1
ATOM 723 C CA . LEU A 1 96 ? -1.049 -1.173 -1.828 1.00 91.00 96 LEU A CA 1
ATOM 724 C C . LEU A 1 96 ? -0.484 0.153 -2.358 1.00 91.00 96 LEU A C 1
ATOM 726 O O . LEU A 1 96 ? -1.175 1.163 -2.309 1.00 91.00 96 LEU A O 1
ATOM 730 N N . VAL A 1 97 ? 0.732 0.135 -2.907 1.00 91.06 97 VAL A N 1
ATOM 731 C CA . VAL A 1 97 ? 1.378 1.298 -3.538 1.00 91.06 97 VAL A CA 1
ATOM 732 C C . VAL A 1 97 ? 0.533 1.810 -4.705 1.00 91.06 97 VAL A C 1
ATOM 734 O O . VAL A 1 97 ? 0.090 2.952 -4.672 1.00 91.06 97 VAL A O 1
ATOM 737 N N . VAL A 1 98 ? 0.207 0.939 -5.667 1.00 87.56 98 VAL A N 1
ATOM 738 C CA . VAL A 1 98 ? -0.633 1.276 -6.831 1.00 87.56 98 VAL A CA 1
ATOM 739 C C . VAL A 1 98 ? -2.007 1.772 -6.398 1.00 87.56 98 VAL A C 1
ATOM 741 O O . VAL A 1 98 ? -2.483 2.789 -6.896 1.00 87.56 98 VAL A O 1
ATOM 744 N N . ARG A 1 99 ? -2.634 1.094 -5.427 1.00 89.88 99 ARG A N 1
ATOM 745 C CA . ARG A 1 99 ? -3.936 1.516 -4.898 1.00 89.88 99 ARG A CA 1
ATOM 746 C C . ARG A 1 99 ? -3.873 2.923 -4.298 1.00 89.88 99 ARG A C 1
ATOM 748 O O . ARG A 1 99 ? -4.794 3.707 -4.498 1.00 89.88 99 ARG A O 1
ATOM 755 N N . SER A 1 100 ? -2.785 3.240 -3.601 1.00 93.56 100 SER A N 1
ATOM 756 C CA . SER A 1 100 ? -2.584 4.531 -2.936 1.00 93.56 100 SER A CA 1
ATOM 757 C C . SER A 1 100 ? -2.316 5.672 -3.922 1.00 93.56 100 SER A C 1
ATOM 759 O O . SER A 1 100 ? -2.689 6.805 -3.638 1.00 93.56 100 SER A O 1
ATOM 761 N N . CYS A 1 101 ? -1.741 5.399 -5.101 1.00 91.12 101 CYS A N 1
ATOM 762 C CA . CYS A 1 101 ? -1.492 6.425 -6.122 1.00 91.12 101 CYS A CA 1
ATOM 763 C C . CYS A 1 101 ? -2.772 7.150 -6.566 1.00 91.12 101 CYS A C 1
ATOM 765 O O . CYS A 1 101 ? -2.730 8.348 -6.827 1.00 91.12 101 CYS A O 1
ATOM 767 N N . SER A 1 102 ? -3.908 6.445 -6.623 1.00 88.44 102 SER A N 1
ATOM 768 C CA . SER A 1 102 ? -5.194 7.032 -7.041 1.00 88.44 102 SER A CA 1
ATOM 769 C C . SER A 1 102 ? -5.774 8.019 -6.022 1.00 88.44 102 SER A C 1
ATOM 771 O O . SER A 1 102 ? -6.667 8.787 -6.360 1.00 88.44 102 SER A O 1
ATOM 773 N N . GLU A 1 103 ? -5.275 8.001 -4.787 1.00 93.38 103 GLU A N 1
ATOM 774 C CA . GLU A 1 103 ? -5.766 8.816 -3.672 1.00 93.38 103 GLU A CA 1
ATOM 775 C C . GLU A 1 103 ? -4.664 9.735 -3.119 1.00 93.38 103 GLU A C 1
ATOM 777 O O . GLU A 1 103 ? -4.803 10.256 -2.019 1.00 93.38 103 GLU A O 1
ATOM 782 N N . LEU A 1 104 ? -3.560 9.935 -3.861 1.00 92.25 104 LEU A N 1
ATOM 783 C CA . LEU A 1 104 ? -2.346 10.617 -3.385 1.00 92.25 104 LEU A CA 1
ATOM 784 C C . LEU A 1 104 ? -2.629 11.972 -2.718 1.00 92.25 104 LEU A C 1
ATOM 786 O O . LEU A 1 104 ? -2.040 12.270 -1.682 1.00 92.25 104 LEU A O 1
ATOM 790 N N . ALA A 1 105 ? -3.525 12.773 -3.298 1.00 92.06 105 ALA A N 1
ATOM 791 C CA . ALA A 1 105 ? -3.868 14.102 -2.793 1.00 92.06 105 ALA A CA 1
ATOM 792 C C . ALA A 1 105 ? -4.585 14.077 -1.430 1.00 92.06 105 ALA A C 1
ATOM 794 O O . ALA A 1 105 ? -4.536 15.063 -0.699 1.00 92.06 105 ALA A O 1
ATOM 795 N N . ASP A 1 106 ? -5.225 12.958 -1.089 1.00 95.50 106 ASP A N 1
ATOM 796 C CA . ASP A 1 106 ? -6.019 12.784 0.127 1.00 95.50 106 ASP A CA 1
ATOM 797 C C . ASP A 1 106 ? -5.309 11.930 1.190 1.00 95.50 106 ASP A C 1
ATOM 799 O O . ASP A 1 106 ? -5.839 11.718 2.288 1.00 95.50 106 ASP A O 1
ATOM 803 N N . LEU A 1 107 ? -4.120 11.402 0.879 1.00 96.69 107 LEU A N 1
ATOM 804 C CA . LEU A 1 107 ? -3.352 10.598 1.823 1.00 96.69 107 LEU A CA 1
ATOM 805 C C . LEU A 1 107 ? -2.822 11.450 2.986 1.00 96.69 107 LEU A C 1
ATOM 807 O O . LEU A 1 107 ? -2.541 12.640 2.826 1.00 96.69 107 LEU A O 1
ATOM 811 N N . PRO A 1 108 ? -2.593 10.832 4.160 1.00 97.81 108 PRO A N 1
ATOM 812 C CA . PRO A 1 108 ? -1.807 11.456 5.219 1.00 97.81 108 PRO A CA 1
ATOM 813 C C . PRO A 1 108 ? -0.443 11.931 4.681 1.00 97.81 108 PRO A C 1
ATOM 815 O O . PRO A 1 108 ? 0.175 11.187 3.913 1.00 97.81 108 PRO A O 1
ATOM 818 N N . PRO A 1 109 ? 0.068 13.114 5.084 1.00 96.62 109 PRO A N 1
ATOM 819 C CA . PRO A 1 109 ? 1.296 13.675 4.514 1.00 96.62 109 PRO A CA 1
ATOM 820 C C . PRO A 1 109 ? 2.504 12.734 4.570 1.00 96.62 109 PRO A C 1
ATOM 822 O O . PRO A 1 109 ? 3.239 12.607 3.595 1.00 96.62 109 PRO A O 1
ATOM 825 N N . ASP A 1 110 ? 2.676 12.011 5.677 1.00 96.50 110 ASP A N 1
ATOM 826 C CA . ASP A 1 110 ? 3.783 11.068 5.857 1.00 96.50 110 ASP A CA 1
ATOM 827 C C . ASP A 1 110 ? 3.638 9.800 4.996 1.00 96.50 110 ASP A C 1
ATOM 829 O O . ASP A 1 110 ? 4.633 9.197 4.587 1.00 96.50 110 ASP A O 1
ATOM 833 N N . ALA A 1 111 ? 2.403 9.389 4.698 1.00 97.12 111 ALA A N 1
ATOM 834 C CA . ALA A 1 111 ? 2.124 8.306 3.766 1.00 97.12 111 ALA A CA 1
ATOM 835 C C . ALA A 1 111 ? 2.329 8.741 2.310 1.00 97.12 111 ALA A C 1
ATOM 837 O O . ALA A 1 111 ? 2.876 7.964 1.529 1.00 97.12 111 ALA A O 1
ATOM 838 N N . ALA A 1 112 ? 1.930 9.966 1.952 1.00 96.31 112 ALA A N 1
ATOM 839 C CA . ALA A 1 112 ? 2.167 10.540 0.629 1.00 96.31 112 ALA A CA 1
ATOM 840 C C . ALA A 1 112 ? 3.671 10.667 0.340 1.00 96.31 112 ALA A C 1
ATOM 842 O O . ALA A 1 112 ? 4.137 10.212 -0.704 1.00 96.31 112 ALA A O 1
ATOM 843 N N . GLU A 1 113 ? 4.443 11.189 1.297 1.00 97.12 113 GLU A N 1
ATOM 844 C CA . GLU A 1 113 ? 5.902 11.287 1.200 1.00 97.12 113 GLU A CA 1
ATOM 845 C C . GLU A 1 113 ? 6.547 9.906 1.024 1.00 97.12 113 GLU A C 1
ATOM 847 O O . GLU A 1 113 ? 7.349 9.694 0.113 1.00 97.12 113 GLU A O 1
ATOM 852 N N . LEU A 1 114 ? 6.148 8.926 1.843 1.00 95.75 114 LEU A N 1
ATOM 853 C CA . LEU A 1 114 ? 6.635 7.554 1.716 1.00 95.75 114 LEU A CA 1
ATOM 854 C C . LEU A 1 114 ? 6.279 6.938 0.356 1.00 95.75 114 LEU A C 1
ATOM 856 O O . LEU A 1 114 ? 7.103 6.229 -0.225 1.00 95.75 114 LEU A O 1
ATOM 860 N N . LEU A 1 115 ? 5.063 7.170 -0.140 1.00 93.81 115 LEU A N 1
ATOM 861 C CA . LEU A 1 115 ? 4.611 6.669 -1.433 1.00 93.81 115 LEU A CA 1
ATOM 862 C C . LEU A 1 115 ? 5.473 7.241 -2.561 1.00 93.81 115 LEU A C 1
ATOM 864 O O . LEU A 1 115 ? 6.010 6.472 -3.357 1.00 93.81 115 LEU A O 1
ATOM 868 N N . MET A 1 116 ? 5.665 8.560 -2.582 1.00 92.69 116 MET A N 1
ATOM 869 C CA . MET A 1 116 ? 6.502 9.238 -3.573 1.00 92.69 116 MET A CA 1
ATOM 870 C C . MET A 1 116 ? 7.949 8.743 -3.519 1.00 92.69 116 MET A C 1
ATOM 872 O O . MET A 1 116 ? 8.480 8.333 -4.546 1.00 92.69 116 MET A O 1
ATOM 876 N N . ALA A 1 117 ? 8.548 8.660 -2.328 1.00 92.38 117 ALA A N 1
ATOM 877 C CA . ALA A 1 117 ? 9.909 8.149 -2.156 1.00 92.38 117 ALA A CA 1
ATOM 878 C C . ALA A 1 117 ? 10.049 6.674 -2.577 1.00 92.38 117 ALA A C 1
ATOM 880 O O . ALA A 1 117 ? 11.100 6.242 -3.050 1.00 92.38 117 ALA A O 1
ATOM 881 N N . THR A 1 118 ? 8.990 5.876 -2.409 1.00 90.12 118 THR A N 1
ATOM 882 C CA . THR A 1 118 ? 8.957 4.480 -2.867 1.00 90.12 118 THR A CA 1
ATOM 883 C C . THR A 1 118 ? 8.913 4.409 -4.392 1.00 90.12 118 THR A C 1
ATOM 885 O O . THR A 1 118 ? 9.690 3.663 -4.986 1.00 90.12 118 THR A O 1
ATOM 888 N N . MET A 1 119 ? 8.051 5.210 -5.027 1.00 86.75 119 MET A N 1
ATOM 889 C CA . MET A 1 119 ? 7.960 5.297 -6.487 1.00 86.75 119 MET A CA 1
ATOM 890 C C . MET A 1 119 ? 9.271 5.793 -7.102 1.00 86.75 119 MET A C 1
ATOM 892 O O . MET A 1 119 ? 9.746 5.199 -8.065 1.00 86.75 119 MET A O 1
ATOM 896 N N . GLU A 1 120 ? 9.876 6.827 -6.516 1.00 86.75 120 GLU A N 1
ATOM 897 C CA . GLU A 1 120 ? 11.174 7.360 -6.931 1.00 86.75 120 GLU A CA 1
ATOM 898 C C . GLU A 1 120 ? 12.266 6.299 -6.807 1.00 86.75 120 GLU A C 1
ATOM 900 O O . GLU A 1 120 ? 12.978 6.045 -7.769 1.00 86.75 120 GLU A O 1
ATOM 905 N N . ARG A 1 121 ? 12.340 5.578 -5.681 1.00 84.56 121 ARG A N 1
ATOM 906 C CA . ARG A 1 121 ? 13.316 4.493 -5.508 1.00 84.56 121 ARG A CA 1
ATOM 907 C C . ARG A 1 121 ? 13.169 3.394 -6.559 1.00 84.56 121 ARG A C 1
ATOM 909 O O . ARG A 1 121 ? 14.175 2.884 -7.042 1.00 84.56 121 ARG A O 1
ATOM 916 N N . GLN A 1 122 ? 11.938 3.006 -6.892 1.00 80.75 122 GLN A N 1
ATOM 917 C CA . GLN A 1 122 ? 11.697 2.024 -7.952 1.00 80.75 122 GLN A CA 1
ATOM 918 C C . GLN A 1 122 ? 12.129 2.573 -9.309 1.00 80.75 122 GLN A C 1
ATOM 920 O O . GLN A 1 122 ? 12.826 1.886 -10.045 1.00 80.75 122 GLN A O 1
ATOM 925 N N . TRP A 1 123 ? 11.772 3.821 -9.613 1.00 81.12 123 TRP A N 1
ATOM 926 C CA . TRP A 1 123 ? 12.180 4.503 -10.837 1.00 81.12 123 TRP A CA 1
ATOM 927 C C . TRP A 1 123 ? 13.706 4.596 -10.978 1.00 81.12 123 TRP A C 1
ATOM 929 O O . TRP A 1 123 ? 14.240 4.218 -12.017 1.00 81.12 123 TRP A O 1
ATOM 939 N N . THR A 1 124 ? 14.422 4.998 -9.924 1.00 78.50 124 THR A N 1
ATOM 940 C CA . THR A 1 124 ? 15.892 5.038 -9.902 1.00 78.50 124 THR A CA 1
ATOM 941 C C . THR A 1 124 ? 16.488 3.650 -10.118 1.00 78.50 124 THR A C 1
ATOM 943 O O . THR A 1 124 ? 17.387 3.502 -10.939 1.00 78.50 124 THR A O 1
ATOM 946 N N . ALA A 1 125 ? 15.943 2.613 -9.471 1.00 75.75 125 ALA A N 1
ATOM 947 C CA . ALA A 1 125 ? 16.395 1.237 -9.685 1.00 75.75 125 ALA A CA 1
ATOM 948 C C . ALA A 1 125 ? 16.219 0.778 -11.145 1.00 75.75 125 ALA A C 1
ATOM 950 O O . ALA A 1 125 ? 17.054 0.037 -11.659 1.00 75.75 125 ALA A O 1
ATOM 951 N N . PHE A 1 126 ? 15.178 1.247 -11.841 1.00 71.31 126 PHE A N 1
ATOM 952 C CA . PHE A 1 126 ? 15.016 0.974 -13.268 1.00 71.31 126 PHE A CA 1
ATOM 953 C C . PHE A 1 126 ? 16.059 1.693 -14.142 1.00 71.31 126 PHE A C 1
ATOM 955 O O . PHE A 1 126 ? 16.458 1.164 -15.181 1.00 71.31 126 PHE A O 1
ATOM 962 N N . ILE A 1 127 ? 16.497 2.890 -13.746 1.00 70.12 127 ILE A N 1
ATOM 963 C CA . ILE A 1 127 ? 17.401 3.741 -14.539 1.00 70.12 127 ILE A CA 1
ATOM 964 C C . ILE A 1 127 ? 18.865 3.382 -14.339 1.00 70.12 127 ILE A C 1
ATOM 966 O O . ILE A 1 127 ? 19.617 3.391 -15.310 1.00 70.12 127 ILE A O 1
ATOM 970 N N . ASP A 1 128 ? 19.252 3.012 -13.120 1.00 66.94 128 ASP A N 1
ATOM 971 C CA . ASP A 1 128 ? 20.615 2.576 -12.798 1.00 66.94 128 ASP A CA 1
ATOM 972 C C . ASP A 1 128 ? 20.930 1.165 -13.345 1.00 66.94 128 ASP A C 1
ATOM 974 O O . ASP A 1 128 ? 22.060 0.680 -13.241 1.00 66.94 128 ASP A O 1
ATOM 978 N N . SER A 1 129 ? 19.951 0.508 -13.986 1.00 63.59 129 SER A N 1
ATOM 979 C CA . SER A 1 129 ? 20.148 -0.698 -14.800 1.00 63.59 129 SER A CA 1
ATOM 980 C C . SER A 1 129 ? 21.159 -0.416 -15.930 1.00 63.59 129 SER A C 1
ATOM 982 O O . SER A 1 129 ? 21.070 0.631 -16.573 1.00 63.59 129 SER A O 1
ATOM 984 N N . PRO A 1 130 ? 22.093 -1.337 -16.244 1.00 59.38 130 PRO A N 1
ATOM 985 C CA . PRO A 1 130 ? 23.259 -1.114 -17.123 1.00 59.38 130 PRO A CA 1
ATOM 986 C C . PRO A 1 130 ? 22.984 -0.795 -18.618 1.00 59.38 130 PRO A C 1
ATOM 988 O O . PRO A 1 130 ? 23.880 -0.908 -19.451 1.00 59.38 130 PRO A O 1
ATOM 991 N N . ASP A 1 131 ? 21.782 -0.362 -18.997 1.00 56.84 131 ASP A N 1
ATOM 992 C CA . ASP A 1 131 ? 21.279 -0.347 -20.379 1.00 56.84 131 ASP A CA 1
ATOM 993 C C . ASP A 1 131 ? 21.660 0.890 -21.238 1.00 56.84 131 ASP A C 1
ATOM 995 O O . ASP A 1 131 ? 21.079 1.103 -22.303 1.00 56.84 131 ASP A O 1
ATOM 999 N N . GLY A 1 132 ? 22.635 1.721 -20.856 1.00 58.12 132 GLY A N 1
ATOM 1000 C CA . GLY A 1 132 ? 23.103 2.842 -21.699 1.00 58.12 132 GLY A CA 1
ATOM 1001 C C . GLY A 1 132 ? 22.030 3.904 -22.033 1.00 58.12 132 GLY A C 1
ATOM 1002 O O . GLY A 1 132 ? 21.001 4.010 -21.363 1.00 58.12 132 GLY A O 1
ATOM 1003 N N . ALA A 1 133 ? 22.268 4.728 -23.067 1.00 57.97 133 ALA A N 1
ATOM 1004 C CA . ALA A 1 133 ? 21.427 5.882 -23.428 1.00 57.97 133 ALA A CA 1
ATOM 1005 C C . ALA A 1 133 ? 19.914 5.553 -23.492 1.00 57.97 133 ALA A C 1
ATOM 1007 O O . ALA A 1 133 ? 19.499 4.518 -24.019 1.00 57.97 133 ALA A O 1
ATOM 1008 N N . GLY A 1 134 ? 19.073 6.445 -22.951 1.00 67.25 134 GLY A N 1
ATOM 1009 C CA . GLY A 1 134 ? 17.612 6.273 -22.899 1.00 67.25 134 GLY A CA 1
ATOM 1010 C C . GLY A 1 134 ? 17.069 5.541 -21.661 1.00 67.25 134 GLY A C 1
ATOM 1011 O O . GLY A 1 134 ? 15.887 5.193 -21.645 1.00 67.25 134 GLY A O 1
ATOM 1012 N N . ALA A 1 135 ? 17.896 5.324 -20.632 1.00 69.00 135 ALA A N 1
ATOM 1013 C CA . ALA A 1 135 ? 17.509 4.657 -19.386 1.00 69.00 135 ALA A CA 1
ATOM 1014 C C . ALA A 1 135 ? 16.322 5.333 -18.680 1.00 69.00 135 ALA A C 1
ATOM 1016 O O . ALA A 1 135 ? 15.377 4.644 -18.308 1.00 69.00 135 ALA A O 1
ATOM 1017 N N . GLU A 1 136 ? 16.294 6.670 -18.607 1.00 71.19 136 GLU A N 1
ATOM 1018 C CA . GLU A 1 136 ? 15.177 7.426 -18.013 1.00 71.19 136 GLU A CA 1
ATOM 1019 C C . GLU A 1 136 ? 13.830 7.106 -18.672 1.00 71.19 136 GLU A C 1
ATOM 1021 O O . GLU A 1 136 ? 12.836 6.830 -17.993 1.00 71.19 136 GLU A O 1
ATOM 1026 N N . ARG A 1 137 ? 13.791 7.080 -20.012 1.00 72.56 137 ARG A N 1
ATOM 1027 C CA . ARG A 1 137 ? 12.575 6.755 -20.768 1.00 72.56 137 ARG A CA 1
ATOM 1028 C C . ARG A 1 137 ? 12.123 5.325 -20.486 1.00 72.56 137 ARG A C 1
ATOM 1030 O O . ARG A 1 137 ? 10.941 5.109 -20.239 1.00 72.56 137 ARG A O 1
ATOM 1037 N N . ARG A 1 138 ? 13.047 4.362 -20.498 1.00 69.88 138 ARG A N 1
ATOM 1038 C CA . ARG A 1 138 ? 12.732 2.950 -20.232 1.00 69.88 138 ARG A CA 1
ATOM 1039 C C . ARG A 1 138 ? 12.274 2.724 -18.797 1.00 69.88 138 ARG A C 1
ATOM 1041 O O . ARG A 1 138 ? 11.280 2.035 -18.608 1.00 69.88 138 ARG A O 1
ATOM 1048 N N . GLY A 1 139 ? 12.920 3.340 -17.809 1.00 71.12 139 GLY A N 1
ATOM 1049 C CA . GLY A 1 139 ? 12.498 3.232 -16.412 1.00 71.12 139 GLY A CA 1
ATOM 1050 C C . GLY A 1 139 ? 11.133 3.865 -16.157 1.00 71.12 139 GLY A C 1
ATOM 1051 O O . GLY A 1 139 ? 10.312 3.313 -15.426 1.00 71.12 139 GLY A O 1
ATOM 1052 N N . THR A 1 140 ? 10.831 4.957 -16.862 1.00 73.50 140 THR A N 1
ATOM 1053 C CA . THR A 1 140 ? 9.502 5.581 -16.841 1.00 73.50 140 THR A CA 1
ATOM 1054 C C . THR A 1 140 ? 8.440 4.659 -17.440 1.00 73.50 140 THR A C 1
ATOM 1056 O O . THR A 1 140 ? 7.405 4.433 -16.816 1.00 73.50 140 THR A O 1
ATOM 1059 N N . VAL A 1 141 ? 8.700 4.078 -18.617 1.00 74.00 141 VAL A N 1
ATOM 1060 C CA . VAL A 1 141 ? 7.799 3.106 -19.260 1.00 74.00 141 VAL A CA 1
ATOM 1061 C C . VAL A 1 141 ? 7.621 1.860 -18.391 1.00 74.00 141 VAL A C 1
ATOM 1063 O O . VAL A 1 141 ? 6.501 1.388 -18.231 1.00 74.00 141 VAL A O 1
ATOM 1066 N N . ALA A 1 142 ? 8.689 1.350 -17.778 1.00 73.50 142 ALA A N 1
ATOM 1067 C CA . ALA A 1 142 ? 8.638 0.166 -16.929 1.00 73.50 142 ALA A CA 1
ATOM 1068 C C . ALA A 1 142 ? 7.772 0.382 -15.685 1.00 73.50 142 ALA A C 1
ATOM 1070 O O . ALA A 1 142 ? 6.909 -0.447 -15.399 1.00 73.50 142 ALA A O 1
ATOM 1071 N N . LEU A 1 143 ? 7.939 1.512 -14.991 1.00 77.62 143 LEU A N 1
ATOM 1072 C CA . LEU A 1 143 ? 7.114 1.848 -13.832 1.00 77.62 143 LEU A CA 1
ATOM 1073 C C . LEU A 1 143 ? 5.649 2.086 -14.236 1.00 77.62 143 LEU A C 1
ATOM 1075 O O . LEU A 1 143 ? 4.734 1.590 -13.575 1.00 77.62 143 LEU A O 1
ATOM 1079 N N . ALA A 1 144 ? 5.423 2.789 -15.351 1.00 79.88 144 ALA A N 1
ATOM 1080 C CA . ALA A 1 144 ? 4.087 3.026 -15.892 1.00 79.88 144 ALA A CA 1
ATOM 1081 C C . ALA A 1 144 ? 3.383 1.715 -16.271 1.00 79.88 144 ALA A C 1
ATOM 1083 O O . ALA A 1 144 ? 2.218 1.526 -15.924 1.00 79.88 144 ALA A O 1
ATOM 1084 N N . LEU A 1 145 ? 4.088 0.780 -16.915 1.00 76.62 145 LEU A N 1
ATOM 1085 C CA . LEU A 1 145 ? 3.572 -0.554 -17.212 1.00 76.62 145 LEU A CA 1
ATOM 1086 C C . LEU A 1 145 ? 3.323 -1.344 -15.930 1.00 76.62 145 LEU A C 1
ATOM 1088 O O . LEU A 1 145 ? 2.241 -1.890 -15.767 1.00 76.62 145 LEU A O 1
ATOM 1092 N N . GLN A 1 146 ? 4.270 -1.389 -14.992 1.00 75.69 146 GLN A N 1
ATOM 1093 C CA . GLN A 1 146 ? 4.114 -2.140 -13.745 1.00 75.69 146 GLN A CA 1
ATOM 1094 C C . GLN A 1 146 ? 2.837 -1.731 -12.994 1.00 75.69 146 GLN A C 1
ATOM 1096 O O . GLN A 1 146 ? 2.066 -2.587 -12.555 1.00 75.69 146 GLN A O 1
ATOM 1101 N N . TYR A 1 147 ? 2.590 -0.427 -12.864 1.00 84.19 147 TYR A N 1
ATOM 1102 C CA . TYR A 1 147 ? 1.419 0.088 -12.153 1.00 84.19 147 TYR A CA 1
ATOM 1103 C C . TYR A 1 147 ? 0.149 0.057 -12.999 1.00 84.19 147 TYR A C 1
ATOM 1105 O O . TYR A 1 147 ? -0.922 -0.282 -12.486 1.00 84.19 147 TYR A O 1
ATOM 1113 N N . GLY A 1 148 ? 0.262 0.346 -14.295 1.00 81.88 148 GLY A N 1
ATOM 1114 C CA . GLY A 1 148 ? -0.843 0.289 -15.245 1.00 81.88 148 GLY A CA 1
ATOM 1115 C C . GLY A 1 148 ? -1.397 -1.125 -15.396 1.00 81.88 148 GLY A C 1
ATOM 1116 O O . GLY A 1 148 ? -2.600 -1.320 -15.266 1.00 81.88 148 GLY A O 1
ATOM 1117 N N . LEU A 1 149 ? -0.535 -2.131 -15.567 1.00 78.38 149 LEU A N 1
ATOM 1118 C CA . LEU A 1 149 ? -0.930 -3.538 -15.686 1.00 78.38 149 LEU A CA 1
ATOM 1119 C C . LEU A 1 149 ? -1.632 -4.030 -14.416 1.00 78.38 149 LEU A C 1
ATOM 1121 O O . LEU A 1 149 ? -2.678 -4.663 -14.511 1.00 78.38 149 LEU A O 1
ATOM 1125 N N . ALA A 1 150 ? -1.106 -3.697 -13.231 1.00 76.00 150 ALA A N 1
ATOM 1126 C CA . ALA A 1 150 ? -1.746 -4.051 -11.963 1.00 76.00 150 ALA A CA 1
ATOM 1127 C C . ALA A 1 150 ? -3.128 -3.394 -11.805 1.00 76.00 150 ALA A C 1
ATOM 1129 O O . ALA A 1 150 ? -4.064 -4.026 -11.316 1.00 76.00 150 ALA A O 1
ATOM 1130 N N . THR A 1 151 ? -3.264 -2.142 -12.247 1.00 81.12 151 THR A N 1
ATOM 1131 C CA . THR A 1 151 ? -4.537 -1.408 -12.225 1.00 81.12 151 THR A CA 1
ATOM 1132 C C . THR A 1 151 ? -5.548 -2.013 -13.198 1.00 81.12 151 THR A C 1
ATOM 1134 O O . THR A 1 151 ? -6.686 -2.274 -12.818 1.00 81.12 151 THR A O 1
ATOM 1137 N N . LEU A 1 152 ? -5.139 -2.278 -14.441 1.00 81.56 152 LEU A N 1
ATOM 1138 C CA . LEU A 1 152 ? -6.005 -2.843 -15.476 1.00 81.56 152 LEU A CA 1
ATOM 1139 C C . LEU A 1 152 ? -6.434 -4.277 -15.142 1.00 81.56 152 LEU A C 1
ATOM 1141 O O . LEU A 1 152 ? -7.598 -4.623 -15.323 1.00 81.56 152 LEU A O 1
ATOM 1145 N N . PHE A 1 153 ? -5.527 -5.094 -14.602 1.00 75.00 153 PHE A N 1
ATOM 1146 C CA . PHE A 1 153 ? -5.853 -6.445 -14.144 1.00 75.00 153 PHE A CA 1
ATOM 1147 C C . PHE A 1 153 ? -6.894 -6.417 -13.018 1.00 75.00 153 PHE A C 1
ATOM 1149 O O . PHE A 1 153 ? -7.896 -7.123 -13.091 1.00 75.00 153 PHE A O 1
ATOM 1156 N N . ALA A 1 154 ? -6.723 -5.534 -12.026 1.00 71.88 154 ALA A N 1
ATOM 1157 C CA . ALA A 1 154 ? -7.708 -5.334 -10.961 1.00 71.88 154 ALA A CA 1
ATOM 1158 C C . ALA A 1 154 ? -9.062 -4.803 -11.472 1.00 71.88 154 ALA A C 1
ATOM 1160 O O . ALA A 1 154 ? -10.090 -5.034 -10.839 1.00 71.88 154 ALA A O 1
ATOM 1161 N N . ALA A 1 155 ? -9.076 -4.109 -12.613 1.00 80.06 155 ALA A N 1
ATOM 1162 C CA . ALA A 1 155 ? -10.293 -3.674 -13.297 1.00 80.06 155 ALA A CA 1
ATOM 1163 C C . ALA A 1 155 ? -10.955 -4.784 -14.143 1.00 80.06 155 ALA A C 1
ATOM 1165 O O . ALA A 1 155 ? -11.979 -4.535 -14.778 1.00 80.06 155 ALA A O 1
ATOM 1166 N N . GLY A 1 156 ? -10.394 -5.999 -14.158 1.00 79.75 156 GLY A N 1
ATOM 1167 C CA . GLY A 1 156 ? -10.940 -7.155 -14.870 1.00 79.75 156 GLY A CA 1
ATOM 1168 C C . GLY A 1 156 ? -10.495 -7.277 -16.328 1.00 79.75 156 GLY A C 1
ATOM 1169 O O . GLY A 1 156 ? -11.081 -8.063 -17.071 1.00 79.75 156 GLY A O 1
ATOM 1170 N N . VAL A 1 157 ? -9.476 -6.526 -16.763 1.00 82.25 157 VAL A N 1
ATOM 1171 C CA . VAL A 1 157 ? -8.923 -6.689 -18.115 1.00 82.25 157 VAL A CA 1
ATOM 1172 C C . VAL A 1 157 ? -8.239 -8.061 -18.227 1.00 82.25 157 VAL A C 1
ATOM 1174 O O . VAL A 1 157 ? -7.385 -8.375 -17.391 1.00 82.25 157 VAL A O 1
ATOM 1177 N N . PRO A 1 158 ? -8.567 -8.875 -19.252 1.00 81.75 158 PRO A N 1
ATOM 1178 C CA . PRO A 1 158 ? -7.957 -10.186 -19.450 1.00 81.75 158 PRO A CA 1
ATOM 1179 C C . PRO A 1 158 ? -6.429 -10.127 -19.517 1.00 81.75 158 PRO A C 1
ATOM 1181 O O . PRO A 1 158 ? -5.849 -9.296 -20.219 1.00 81.75 158 PRO A O 1
ATOM 1184 N N . LEU A 1 159 ? -5.769 -11.060 -18.825 1.00 77.56 159 LEU A N 1
ATOM 1185 C CA . LEU A 1 159 ? -4.308 -11.120 -18.745 1.00 77.56 159 LEU A CA 1
ATOM 1186 C C . LEU A 1 159 ? -3.636 -11.264 -20.121 1.00 77.56 159 LEU A C 1
ATOM 1188 O O . LEU A 1 159 ? -2.534 -10.755 -20.303 1.00 77.56 159 LEU A O 1
ATOM 1192 N N . GLU A 1 160 ? -4.292 -11.914 -21.086 1.00 79.50 160 GLU A N 1
ATOM 1193 C CA . GLU A 1 160 ? -3.800 -12.054 -22.466 1.00 79.50 160 GLU A CA 1
ATOM 1194 C C . GLU A 1 160 ? -3.556 -10.689 -23.139 1.00 79.50 160 GLU A C 1
ATOM 1196 O O . GLU A 1 160 ? -2.482 -10.457 -23.689 1.00 79.50 160 GLU A O 1
ATOM 1201 N N . ILE A 1 161 ? -4.475 -9.729 -22.973 1.00 80.44 161 ILE A N 1
ATOM 1202 C CA . ILE A 1 161 ? -4.369 -8.374 -23.546 1.00 80.44 161 ILE A CA 1
ATOM 1203 C C . ILE A 1 161 ? -3.224 -7.590 -22.884 1.00 80.44 161 ILE A C 1
ATOM 1205 O O . ILE A 1 161 ? -2.472 -6.848 -23.526 1.00 80.44 161 ILE A O 1
ATOM 1209 N N . LEU A 1 162 ? -3.075 -7.759 -21.569 1.00 77.94 162 LEU A N 1
ATOM 1210 C CA . LEU A 1 162 ? -2.045 -7.087 -20.776 1.00 77.94 162 LEU A CA 1
ATOM 1211 C C . LEU A 1 162 ? -0.635 -7.586 -21.127 1.00 77.94 162 LEU A C 1
ATOM 1213 O O . LEU A 1 162 ? 0.323 -6.811 -21.113 1.00 77.94 162 LEU A O 1
ATOM 1217 N N . GLN A 1 163 ? -0.507 -8.867 -21.479 1.00 69.69 163 GLN A N 1
ATOM 1218 C CA . GLN A 1 163 ? 0.759 -9.464 -21.898 1.00 69.69 163 GLN A CA 1
ATOM 1219 C C . GLN A 1 163 ? 1.252 -8.885 -23.222 1.00 69.69 163 GLN A C 1
ATOM 1221 O O . GLN A 1 163 ? 2.414 -8.479 -23.289 1.00 69.69 163 GLN A O 1
ATOM 1226 N N . ASP A 1 164 ? 0.372 -8.776 -24.221 1.00 70.88 164 ASP A N 1
ATOM 1227 C CA . ASP A 1 164 ? 0.717 -8.252 -25.547 1.00 70.88 164 ASP A CA 1
ATOM 1228 C C . ASP A 1 164 ? 1.281 -6.828 -25.465 1.00 70.88 164 ASP A C 1
ATOM 1230 O O . ASP A 1 164 ? 2.319 -6.523 -26.065 1.00 70.88 164 ASP A O 1
ATOM 1234 N N . THR A 1 165 ? 0.666 -5.996 -24.620 1.00 68.50 165 THR A N 1
ATOM 1235 C CA . THR A 1 165 ? 1.085 -4.612 -24.351 1.00 68.50 165 THR A CA 1
ATOM 1236 C C . THR A 1 165 ? 2.505 -4.544 -23.775 1.00 68.50 165 THR A C 1
ATOM 1238 O O . THR A 1 165 ? 3.326 -3.745 -24.221 1.00 68.50 165 THR A O 1
ATOM 1241 N N . ALA A 1 166 ? 2.842 -5.424 -22.828 1.00 63.56 166 ALA A N 1
ATOM 1242 C CA . ALA A 1 166 ? 4.172 -5.458 -22.215 1.00 63.56 166 ALA A CA 1
ATOM 1243 C C . ALA A 1 166 ? 5.259 -6.054 -23.133 1.00 63.56 166 ALA A C 1
ATOM 1245 O O . ALA A 1 166 ? 6.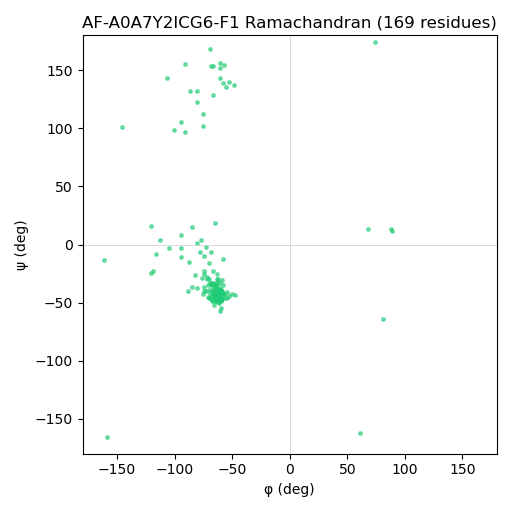453 -5.819 -22.934 1.00 63.56 166 ALA A O 1
ATOM 1246 N N . SER A 1 167 ? 4.883 -6.867 -24.124 1.00 63.19 167 SER A N 1
ATOM 1247 C CA . SER A 1 167 ? 5.808 -7.375 -25.148 1.00 63.19 167 SER A CA 1
ATOM 1248 C C . SER A 1 167 ? 6.067 -6.396 -26.292 1.00 63.19 167 SER A C 1
ATOM 1250 O O . SER A 1 167 ? 7.142 -6.469 -26.887 1.00 63.19 167 SER A O 1
ATOM 1252 N N . ALA A 1 168 ? 5.137 -5.485 -26.586 1.00 59.66 168 ALA A N 1
ATOM 1253 C CA . ALA A 1 168 ? 5.289 -4.495 -27.652 1.00 59.66 168 ALA A CA 1
ATOM 1254 C C . ALA A 1 168 ? 6.438 -3.501 -27.386 1.00 59.66 168 ALA A C 1
ATOM 1256 O O . ALA A 1 168 ? 7.155 -3.143 -28.314 1.00 59.66 168 ALA A O 1
ATOM 1257 N N . GLU A 1 169 ? 6.684 -3.154 -26.120 1.00 54.53 169 GLU A N 1
ATOM 1258 C CA . GLU A 1 169 ? 7.763 -2.247 -25.677 1.00 54.53 169 GLU A CA 1
ATOM 1259 C C . GLU A 1 169 ? 9.164 -2.896 -25.662 1.00 54.53 169 GLU A C 1
ATOM 1261 O O . GLU A 1 169 ? 10.139 -2.300 -25.210 1.00 54.53 169 GLU A O 1
ATOM 1266 N N . ARG A 1 170 ? 9.285 -4.151 -26.119 1.00 50.31 170 ARG A N 1
ATOM 1267 C CA . ARG A 1 170 ? 10.542 -4.919 -26.125 1.00 50.31 170 ARG A CA 1
ATOM 1268 C C . ARG A 1 170 ? 11.322 -4.826 -27.448 1.00 50.31 170 ARG A C 1
ATOM 1270 O O . ARG A 1 170 ? 12.381 -5.444 -27.545 1.00 50.31 170 ARG A O 1
ATOM 1277 N N . LYS A 1 171 ? 10.776 -4.135 -28.455 1.00 40.22 171 LYS A N 1
ATOM 1278 C CA . LYS A 1 171 ? 11.412 -3.852 -29.754 1.00 40.22 171 LYS A CA 1
ATOM 1279 C C . LYS A 1 171 ? 12.002 -2.451 -29.765 1.00 40.22 171 LYS A C 1
ATOM 1281 O O . LYS A 1 171 ? 13.087 -2.311 -30.366 1.00 40.22 171 LYS A O 1
#

Radius of gyration: 17.37 Å; Cα contacts (8 Å, |Δi|>4): 158; chains: 1; bounding box: 39×31×58 Å

pLDDT: mean 81.83, std 14.75, range [33.31, 98.56]

Solvent-accessible surface area (backbone atoms only — not comparable to full-atom values): 9562 Å² total; per-residue (Å²): 143,86,64,70,69,66,53,49,51,52,36,33,54,33,41,39,55,48,36,26,70,41,26,77,85,65,47,49,70,64,60,43,27,68,59,43,74,40,54,68,66,59,51,26,71,74,32,70,40,72,55,45,42,47,35,53,22,53,52,50,40,53,74,75,70,51,86,80,62,72,83,45,43,50,71,52,55,52,49,52,52,51,50,51,57,68,77,38,63,99,82,50,61,36,55,56,67,59,42,44,61,83,43,45,93,77,43,49,69,72,38,37,52,51,49,51,55,49,52,48,51,52,36,48,30,28,34,75,30,92,72,58,90,64,27,65,60,50,15,50,50,50,53,50,47,55,45,47,49,41,50,41,45,57,72,66,47,58,66,70,64,55,48,55,60,66,55,62,79,73,117